Protein AF-A0A950Z7J1-F1 (afdb_monomer_lite)

Structure (mmCIF, N/CA/C/O backbone):
data_AF-A0A950Z7J1-F1
#
_entry.id   AF-A0A950Z7J1-F1
#
loop_
_atom_site.group_PDB
_atom_site.id
_atom_site.type_symbol
_atom_site.label_atom_id
_atom_site.label_alt_id
_atom_site.label_comp_id
_atom_site.label_asym_id
_atom_site.label_entity_id
_atom_site.label_seq_id
_atom_site.pdbx_PDB_ins_code
_atom_site.Cartn_x
_atom_site.Cartn_y
_atom_site.Cartn_z
_atom_site.occupancy
_atom_site.B_iso_or_equiv
_atom_site.auth_seq_id
_atom_site.auth_comp_id
_atom_site.auth_asym_id
_atom_site.auth_atom_id
_atom_site.pdbx_PDB_model_num
ATOM 1 N N . MET A 1 1 ? -0.185 -18.057 -25.595 1.00 77.06 1 MET A N 1
ATOM 2 C CA . MET A 1 1 ? 0.199 -16.692 -25.193 1.00 77.06 1 MET A CA 1
ATOM 3 C C . MET A 1 1 ? 1.684 -16.514 -25.446 1.00 77.06 1 MET A C 1
ATOM 5 O O . MET A 1 1 ? 2.468 -17.337 -24.974 1.00 77.06 1 MET A O 1
ATOM 9 N N . THR A 1 2 ? 2.063 -15.505 -26.221 1.00 92.81 2 THR A N 1
ATOM 10 C CA . THR A 1 2 ? 3.463 -15.176 -26.519 1.00 92.81 2 THR A CA 1
ATOM 11 C C . THR A 1 2 ? 4.165 -14.588 -25.282 1.00 92.81 2 THR A C 1
ATOM 13 O O . THR A 1 2 ? 3.505 -14.173 -24.320 1.00 92.81 2 THR A O 1
ATOM 16 N N . PRO A 1 3 ? 5.511 -14.555 -25.251 1.00 89.75 3 PRO A N 1
ATOM 17 C CA . PRO A 1 3 ? 6.250 -13.901 -24.171 1.00 89.75 3 PRO A CA 1
ATOM 18 C C . PRO A 1 3 ? 5.852 -12.437 -23.941 1.00 89.75 3 PRO A C 1
ATOM 20 O O . PRO A 1 3 ? 5.701 -12.028 -22.787 1.00 89.75 3 PRO A O 1
ATOM 23 N N . ASP A 1 4 ? 5.612 -11.686 -25.015 1.00 90.88 4 ASP A N 1
ATOM 24 C CA . ASP A 1 4 ? 5.259 -10.265 -24.954 1.00 90.88 4 ASP A CA 1
ATOM 25 C C . ASP A 1 4 ? 3.848 -10.040 -24.405 1.00 90.88 4 ASP A C 1
ATOM 27 O O . ASP A 1 4 ? 3.646 -9.181 -23.543 1.00 90.88 4 ASP A O 1
ATOM 31 N N . GLU A 1 5 ? 2.881 -10.865 -24.819 1.00 93.75 5 GLU A N 1
ATOM 32 C CA . GLU A 1 5 ? 1.511 -10.835 -24.290 1.00 93.75 5 GLU A CA 1
ATOM 33 C C . GLU A 1 5 ? 1.492 -11.095 -22.780 1.00 93.75 5 GLU A C 1
ATOM 35 O O . GLU A 1 5 ? 0.851 -10.364 -22.019 1.00 93.75 5 GLU A O 1
ATOM 40 N N . ARG A 1 6 ? 2.248 -12.101 -22.323 1.00 92.56 6 ARG A N 1
ATOM 41 C CA . ARG A 1 6 ? 2.356 -12.423 -20.895 1.00 92.56 6 ARG A CA 1
ATOM 42 C C . ARG A 1 6 ? 2.950 -11.253 -20.119 1.00 92.56 6 ARG A C 1
ATOM 44 O O . ARG A 1 6 ? 2.441 -10.881 -19.063 1.00 92.56 6 ARG A O 1
ATOM 51 N N . HIS A 1 7 ? 4.028 -10.670 -20.634 1.00 91.38 7 HIS A N 1
ATOM 52 C CA . HIS A 1 7 ? 4.691 -9.542 -19.999 1.00 91.38 7 HIS A CA 1
ATOM 53 C C . HIS A 1 7 ? 3.782 -8.309 -19.905 1.00 91.38 7 HIS A C 1
ATOM 55 O O . HIS A 1 7 ? 3.735 -7.653 -18.861 1.00 91.38 7 HIS A O 1
ATOM 61 N N . PHE A 1 8 ? 3.018 -8.022 -20.960 1.00 94.88 8 PHE A N 1
ATOM 62 C CA . PHE A 1 8 ? 2.024 -6.953 -20.973 1.00 94.88 8 PHE A CA 1
ATOM 63 C C . PHE A 1 8 ? 0.939 -7.165 -19.910 1.00 94.88 8 PHE A C 1
ATOM 65 O O . PHE A 1 8 ? 0.685 -6.262 -19.109 1.00 94.88 8 PHE A O 1
ATOM 72 N N . ILE A 1 9 ? 0.345 -8.361 -19.856 1.00 97.25 9 ILE A N 1
ATOM 73 C CA . ILE A 1 9 ? -0.738 -8.676 -18.915 1.00 97.25 9 ILE A CA 1
ATOM 74 C C . ILE A 1 9 ? -0.255 -8.596 -17.472 1.00 97.25 9 ILE A C 1
ATOM 76 O O . ILE A 1 9 ? -0.910 -7.957 -16.655 1.00 97.25 9 ILE A O 1
ATOM 80 N N . LEU A 1 10 ? 0.908 -9.172 -17.157 1.00 96.94 10 LEU A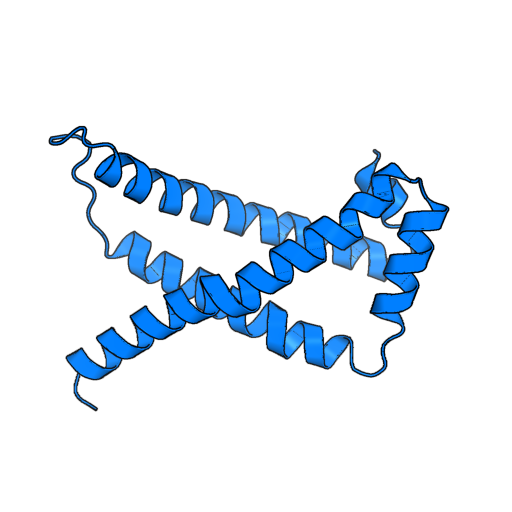 N 1
ATOM 81 C CA . LEU A 1 10 ? 1.453 -9.122 -15.800 1.00 96.94 10 LEU A CA 1
ATOM 82 C C . LEU A 1 10 ? 1.732 -7.679 -15.350 1.00 96.94 10 LEU A C 1
ATOM 84 O O . LEU A 1 10 ? 1.400 -7.302 -14.229 1.00 96.94 10 LEU A O 1
ATOM 88 N N . ARG A 1 11 ? 2.256 -6.817 -16.231 1.00 95.75 11 ARG A N 1
ATOM 89 C CA . ARG A 1 11 ? 2.430 -5.396 -15.886 1.00 95.75 11 ARG A CA 1
ATOM 90 C C . ARG A 1 11 ? 1.103 -4.687 -15.643 1.00 95.75 11 ARG A C 1
ATOM 92 O O . ARG A 1 11 ? 1.001 -3.898 -14.707 1.00 95.75 11 ARG A O 1
ATOM 99 N N . ARG A 1 12 ? 0.083 -4.975 -16.454 1.00 96.94 12 ARG A N 1
ATOM 100 C CA . ARG A 1 12 ? -1.254 -4.389 -16.284 1.00 96.94 12 ARG A CA 1
ATOM 101 C C . ARG A 1 12 ? -1.939 -4.871 -15.016 1.00 96.94 12 ARG A C 1
ATOM 103 O O . ARG A 1 12 ? -2.520 -4.047 -14.319 1.00 96.94 12 ARG A O 1
ATOM 110 N N . LEU A 1 13 ? -1.819 -6.154 -14.689 1.00 97.88 13 LEU A N 1
ATOM 111 C CA . LEU A 1 13 ? -2.313 -6.701 -13.432 1.00 97.88 13 LEU A CA 1
ATOM 112 C C . LEU A 1 13 ? -1.638 -6.022 -12.241 1.00 97.88 13 LEU A C 1
ATOM 114 O O . LEU A 1 13 ? -2.332 -5.664 -11.302 1.00 97.88 13 LEU A O 1
ATOM 118 N N . HIS A 1 14 ? -0.324 -5.778 -12.280 1.00 97.50 14 HIS A N 1
ATOM 119 C CA . HIS A 1 14 ? 0.370 -5.106 -11.176 1.00 97.50 14 HIS A CA 1
ATOM 120 C C . HIS A 1 14 ? -0.136 -3.677 -10.948 1.00 97.50 14 HIS A C 1
ATOM 122 O O . HIS A 1 14 ? -0.366 -3.270 -9.806 1.00 97.50 14 HIS A O 1
ATOM 128 N N . SER A 1 15 ? -0.351 -2.920 -12.028 1.00 96.88 15 SER A N 1
ATOM 129 C CA . SER A 1 15 ? -0.982 -1.600 -11.939 1.00 96.88 15 SER A CA 1
ATOM 130 C C . SER A 1 15 ? -2.423 -1.693 -11.436 1.00 96.88 15 SER A C 1
ATOM 132 O O . SER A 1 15 ? -2.820 -0.900 -10.586 1.00 96.88 15 SER A O 1
ATOM 134 N N . LEU A 1 16 ? -3.196 -2.666 -11.929 1.00 97.62 16 LEU A N 1
ATOM 135 C CA . LEU A 1 16 ? -4.587 -2.868 -11.533 1.00 97.62 16 LEU A CA 1
ATOM 136 C C . LEU A 1 16 ? -4.695 -3.191 -10.043 1.00 97.62 16 LEU A C 1
ATOM 138 O O . LEU A 1 16 ? -5.504 -2.565 -9.366 1.00 97.62 16 LEU A O 1
ATOM 142 N N . THR A 1 17 ? -3.870 -4.105 -9.521 1.00 97.88 17 THR A N 1
ATOM 143 C CA . THR A 1 17 ? -3.876 -4.448 -8.094 1.00 97.88 17 THR A CA 1
ATOM 144 C C . THR A 1 17 ? -3.407 -3.287 -7.219 1.00 97.88 17 THR A C 1
ATOM 146 O O . THR A 1 17 ? -3.944 -3.090 -6.135 1.00 97.88 17 THR A O 1
ATOM 149 N N . GLY A 1 18 ? -2.461 -2.475 -7.696 1.00 96.12 18 GLY A N 1
ATOM 150 C CA . GLY A 1 18 ? -2.019 -1.279 -6.977 1.00 96.12 18 GLY A CA 1
ATOM 151 C C . GLY A 1 18 ? -3.106 -0.209 -6.859 1.00 96.12 18 GLY A C 1
ATOM 152 O O . GLY A 1 18 ? -3.276 0.388 -5.801 1.00 96.12 18 GLY A O 1
ATOM 153 N N . ILE A 1 19 ? -3.862 0.026 -7.934 1.00 95.56 19 ILE A N 1
ATOM 154 C CA . ILE A 1 19 ? -4.864 1.099 -7.975 1.00 95.56 19 ILE A CA 1
ATOM 155 C C . ILE A 1 19 ? -6.189 0.655 -7.359 1.00 95.56 19 ILE A C 1
ATOM 157 O O . ILE A 1 19 ? -6.751 1.379 -6.544 1.00 95.56 19 ILE A O 1
ATOM 161 N N . VAL A 1 20 ? -6.706 -0.510 -7.758 1.00 95.94 20 VAL A N 1
ATOM 162 C CA . VAL A 1 20 ? -8.074 -0.911 -7.412 1.00 95.94 20 VAL A CA 1
ATOM 163 C C . VAL A 1 20 ? -8.122 -1.528 -6.011 1.00 95.94 20 VAL A C 1
ATOM 165 O O . VAL A 1 20 ? -8.555 -0.833 -5.101 1.00 95.94 20 VAL A O 1
ATOM 168 N N . PRO A 1 21 ? -7.665 -2.766 -5.756 1.00 95.31 21 PRO A N 1
ATOM 169 C CA . PRO A 1 21 ? -7.784 -3.352 -4.427 1.00 95.31 21 PRO A CA 1
ATOM 170 C C . PRO A 1 21 ? -6.914 -2.635 -3.388 1.00 95.31 21 PRO A C 1
ATOM 172 O O . PRO A 1 21 ? -7.436 -2.242 -2.350 1.00 95.31 21 PRO A O 1
ATOM 175 N N . VAL A 1 22 ? -5.625 -2.391 -3.664 1.00 96.12 22 VAL A N 1
ATOM 176 C CA . VAL A 1 22 ? -4.733 -1.745 -2.681 1.00 96.12 22 VAL A CA 1
ATOM 177 C C . VAL A 1 22 ? -5.129 -0.285 -2.442 1.00 96.12 22 VAL A C 1
ATOM 179 O O . VAL A 1 22 ? -5.197 0.144 -1.292 1.00 96.12 22 VAL A O 1
ATOM 182 N N . GLY A 1 23 ? -5.443 0.472 -3.498 1.00 95.44 23 GLY A N 1
ATOM 183 C CA . GLY A 1 23 ? -5.894 1.859 -3.367 1.00 95.44 23 GLY A CA 1
ATOM 184 C C . GLY A 1 23 ? -7.221 1.992 -2.614 1.00 95.44 23 GLY A C 1
ATOM 185 O O . GLY A 1 23 ? -7.323 2.817 -1.707 1.00 95.44 23 GLY A O 1
ATOM 186 N N . LEU A 1 24 ? -8.220 1.154 -2.923 1.00 94.94 24 LEU A N 1
ATOM 187 C CA . LEU A 1 24 ? -9.497 1.153 -2.196 1.00 94.94 24 LEU A CA 1
ATOM 188 C C . LEU A 1 24 ? -9.322 0.735 -0.735 1.00 94.94 24 LEU A C 1
ATOM 190 O O . LEU A 1 24 ? -9.899 1.373 0.148 1.00 94.94 24 LEU A O 1
ATOM 194 N N . PHE A 1 25 ? -8.502 -0.287 -0.471 1.00 95.00 25 PHE A N 1
ATOM 195 C CA . PHE A 1 25 ? -8.157 -0.679 0.891 1.00 95.00 25 PHE A CA 1
ATOM 196 C C . PHE A 1 25 ? -7.513 0.483 1.646 1.00 95.00 25 PHE A C 1
ATOM 198 O O . PHE A 1 25 ? -7.947 0.785 2.747 1.00 95.00 25 PHE A O 1
ATOM 205 N N . LEU A 1 26 ? -6.548 1.193 1.054 1.00 95.62 26 LEU A N 1
ATOM 206 C CA . LEU A 1 26 ? -5.892 2.327 1.710 1.00 95.62 26 LEU A CA 1
ATOM 207 C C . LEU A 1 26 ? -6.887 3.434 2.098 1.00 95.62 26 LEU A C 1
ATOM 209 O O . LEU A 1 26 ? -6.804 3.967 3.204 1.00 95.62 26 LEU A O 1
ATOM 213 N N . LEU A 1 27 ? -7.848 3.758 1.227 1.00 96.44 27 LEU A N 1
ATOM 214 C CA . LEU A 1 27 ? -8.894 4.740 1.536 1.00 96.44 27 LEU A CA 1
ATOM 215 C C . LEU A 1 27 ? -9.772 4.283 2.707 1.00 96.44 27 LEU A C 1
ATOM 217 O O . LEU A 1 27 ? -9.990 5.045 3.651 1.00 96.44 27 LEU A O 1
ATOM 221 N N . GLN A 1 28 ? -10.240 3.032 2.672 1.00 94.38 28 GLN A N 1
ATOM 222 C CA . GLN A 1 28 ? -11.016 2.443 3.766 1.00 94.38 28 GLN A CA 1
ATOM 223 C C . GLN A 1 28 ? -10.205 2.408 5.067 1.00 94.38 28 GLN A C 1
ATOM 225 O O . GLN A 1 28 ? -10.739 2.726 6.132 1.00 94.38 28 GLN A O 1
ATOM 230 N N . HIS A 1 29 ? -8.920 2.081 4.974 1.00 94.00 29 HIS A N 1
ATOM 231 C CA . HIS A 1 29 ? -8.015 1.946 6.100 1.00 94.00 29 HIS A CA 1
ATOM 232 C C . HIS A 1 29 ? -7.776 3.295 6.782 1.00 94.00 29 HIS A C 1
ATOM 234 O O . HIS A 1 29 ? -7.877 3.383 8.005 1.00 94.00 29 HIS A O 1
ATOM 240 N N . ILE A 1 30 ? -7.533 4.363 6.014 1.00 95.62 30 ILE A N 1
ATOM 241 C CA . ILE A 1 30 ? -7.416 5.728 6.547 1.00 95.62 30 ILE A CA 1
ATOM 242 C C . ILE A 1 30 ? -8.738 6.170 7.184 1.00 95.62 30 ILE A C 1
ATOM 244 O O . ILE A 1 30 ? -8.726 6.702 8.292 1.00 95.62 30 ILE A O 1
ATOM 248 N N . TYR A 1 31 ? -9.875 5.908 6.529 1.00 95.25 31 TYR A N 1
ATOM 249 C CA . TYR A 1 31 ? -11.196 6.254 7.062 1.00 95.25 31 TYR A CA 1
ATOM 250 C C . TYR A 1 31 ? -11.469 5.596 8.425 1.00 95.25 31 TYR A C 1
ATOM 252 O O . TYR A 1 31 ? -11.877 6.281 9.359 1.00 95.25 31 TYR A O 1
ATOM 260 N N . HIS A 1 32 ? -11.185 4.298 8.577 1.00 92.81 32 HIS A N 1
ATOM 261 C CA . HIS A 1 32 ? -11.381 3.599 9.854 1.00 92.81 32 HIS A CA 1
ATOM 262 C C . HIS A 1 32 ? -10.379 4.070 10.918 1.00 92.81 32 HIS A C 1
ATOM 264 O O . HIS A 1 32 ? -10.765 4.296 12.062 1.00 92.81 32 HIS A O 1
ATOM 270 N N . ASN A 1 33 ? -9.110 4.290 10.551 1.00 92.25 33 ASN A N 1
ATOM 271 C CA . ASN A 1 33 ? -8.103 4.802 11.488 1.00 92.25 33 ASN A CA 1
ATOM 272 C C . ASN A 1 33 ? -8.386 6.223 11.969 1.00 92.25 33 ASN A C 1
ATOM 274 O O . ASN A 1 33 ? -8.020 6.561 13.091 1.00 92.25 33 ASN A O 1
ATOM 278 N N . ALA A 1 34 ? -9.063 7.054 11.175 1.00 94.69 34 ALA A N 1
ATOM 279 C CA . ALA A 1 34 ? -9.422 8.404 11.596 1.00 94.69 34 ALA A CA 1
ATOM 280 C C . ALA A 1 34 ? -10.303 8.416 12.863 1.00 94.69 34 ALA A C 1
ATOM 282 O O . ALA A 1 34 ? -10.265 9.385 13.620 1.00 94.69 34 ALA A O 1
ATOM 283 N N . TYR A 1 35 ? -11.034 7.331 13.158 1.00 94.31 35 TYR A N 1
ATOM 284 C CA . TYR A 1 35 ? -11.785 7.196 14.410 1.00 94.31 35 TYR A CA 1
ATOM 285 C C . TYR A 1 35 ? -10.893 7.104 15.653 1.00 94.31 35 TYR A C 1
ATOM 287 O O . TYR A 1 35 ? -11.372 7.407 16.742 1.00 94.31 35 TYR A O 1
ATOM 295 N N . ALA A 1 36 ? -9.600 6.786 15.522 1.00 91.75 36 ALA A N 1
ATOM 296 C CA . ALA A 1 36 ? -8.657 6.857 16.640 1.00 91.75 36 ALA A CA 1
ATOM 297 C C . ALA A 1 36 ? -8.537 8.286 17.202 1.00 91.75 36 ALA A C 1
ATOM 299 O O . ALA A 1 36 ? -8.365 8.463 18.404 1.00 91.75 36 ALA A O 1
ATOM 300 N N . ILE A 1 37 ? -8.726 9.312 16.361 1.00 93.19 37 ILE A N 1
ATOM 301 C CA . ILE A 1 37 ? -8.753 10.725 16.783 1.00 93.19 37 ILE A CA 1
ATOM 302 C C . ILE A 1 37 ? -9.965 11.010 17.688 1.00 93.19 37 ILE A C 1
ATOM 304 O O . ILE A 1 37 ? -9.917 11.900 18.531 1.00 93.19 37 ILE A O 1
ATOM 308 N N . GLN A 1 38 ? -11.046 10.238 17.544 1.00 93.62 38 GLN A N 1
ATOM 309 C CA . GLN A 1 38 ? -12.254 10.344 18.370 1.00 93.62 38 GLN A CA 1
ATOM 310 C C . GLN A 1 38 ? -12.157 9.529 19.672 1.00 93.62 38 GLN A C 1
ATOM 312 O O . GLN A 1 38 ? -13.118 9.470 20.436 1.00 93.62 38 GLN A O 1
ATOM 317 N N . GLY A 1 39 ? -11.002 8.919 19.944 1.00 90.75 39 GLY A N 1
ATOM 318 C CA . GLY A 1 39 ? -10.729 8.179 21.167 1.00 90.75 39 GLY A CA 1
ATOM 319 C C . GLY A 1 39 ? -11.055 6.687 21.092 1.00 90.75 39 GLY A C 1
ATOM 320 O O . GLY A 1 39 ? -11.557 6.156 20.098 1.00 90.75 39 GLY A O 1
ATOM 321 N N . ARG A 1 40 ? -10.738 6.006 22.197 1.00 90.75 40 ARG A N 1
ATOM 322 C CA . ARG A 1 40 ? -10.738 4.543 22.322 1.00 90.75 40 ARG A CA 1
ATOM 323 C C . ARG A 1 40 ? -12.065 3.892 21.959 1.00 90.75 40 ARG A C 1
ATOM 325 O O . ARG A 1 40 ? -12.087 2.955 21.171 1.00 90.75 40 ARG A O 1
ATOM 332 N N . GLU A 1 41 ? -13.168 4.406 22.494 1.00 92.06 41 GLU A N 1
ATOM 333 C CA . GLU A 1 41 ? -14.498 3.824 22.288 1.00 92.06 41 GLU A CA 1
ATOM 334 C C . GLU A 1 41 ? -14.934 3.892 20.816 1.00 92.06 41 GLU A C 1
ATOM 336 O O . GLU A 1 41 ? -15.417 2.908 20.255 1.00 92.06 41 GLU A O 1
ATOM 341 N N . ALA A 1 42 ? -14.717 5.039 20.165 1.00 92.81 42 ALA A N 1
ATOM 342 C CA . ALA A 1 42 ? -15.081 5.244 18.768 1.00 92.81 42 ALA A CA 1
ATOM 343 C C . ALA A 1 42 ? -14.298 4.304 17.836 1.00 92.81 42 ALA A C 1
ATOM 345 O O . ALA A 1 42 ? -14.882 3.688 16.941 1.00 92.81 42 ALA A O 1
ATOM 346 N N . PHE A 1 43 ? -12.995 4.149 18.086 1.00 91.19 43 PHE A N 1
ATOM 347 C CA . PHE A 1 43 ? -12.142 3.226 17.343 1.00 91.19 43 PHE A CA 1
ATOM 348 C C . PHE A 1 43 ? -12.470 1.748 17.630 1.00 91.19 43 PHE A C 1
ATOM 350 O O . PHE A 1 43 ? -12.531 0.927 16.711 1.00 91.19 43 PHE A O 1
ATOM 357 N N . GLY A 1 44 ? -12.743 1.397 18.889 1.00 90.12 44 GLY A N 1
ATOM 358 C CA . GLY A 1 44 ? -13.155 0.048 19.287 1.00 90.12 44 GLY A CA 1
ATOM 359 C C . GLY A 1 44 ? -14.465 -0.387 18.626 1.00 90.12 44 GLY A C 1
ATOM 360 O O . GLY A 1 44 ? -14.557 -1.493 18.098 1.00 90.12 44 GLY A O 1
ATOM 361 N N . ARG A 1 45 ? -15.463 0.504 18.562 1.00 92.69 45 ARG A N 1
ATOM 362 C CA . ARG A 1 45 ? -16.748 0.214 17.909 1.00 92.69 45 ARG A CA 1
ATOM 363 C C . ARG A 1 45 ? -16.587 -0.085 16.417 1.00 92.69 45 ARG A C 1
ATOM 365 O O . ARG A 1 45 ? -17.034 -1.134 15.963 1.00 92.69 45 ARG A O 1
ATOM 372 N N . ILE A 1 46 ? -15.910 0.788 15.666 1.00 92.06 46 ILE A N 1
ATOM 373 C CA . ILE A 1 46 ? -15.765 0.605 14.211 1.00 92.06 46 ILE A CA 1
ATOM 374 C C . ILE A 1 46 ? -14.909 -0.625 13.863 1.00 92.06 46 ILE A C 1
ATOM 376 O O . ILE A 1 46 ? -15.165 -1.318 12.878 1.00 92.06 46 ILE A O 1
ATOM 380 N N . THR A 1 47 ? -13.906 -0.944 14.688 1.00 88.75 47 THR A N 1
ATOM 381 C CA . THR A 1 47 ? -13.095 -2.155 14.499 1.00 88.75 47 THR A CA 1
ATOM 382 C C . THR A 1 47 ? -13.878 -3.424 14.819 1.00 88.75 47 THR A C 1
ATOM 384 O O . THR A 1 47 ? -13.787 -4.386 14.054 1.00 88.75 47 THR A O 1
ATOM 387 N N . ALA A 1 48 ? -14.692 -3.425 15.878 1.00 88.62 48 ALA A N 1
ATOM 388 C CA . ALA A 1 48 ? -15.567 -4.546 16.212 1.00 88.62 48 ALA A CA 1
ATOM 389 C C . ALA A 1 48 ? -16.616 -4.807 15.118 1.00 88.62 48 ALA A C 1
ATOM 391 O O . ALA A 1 48 ? -16.859 -5.962 14.774 1.00 88.62 48 ALA A O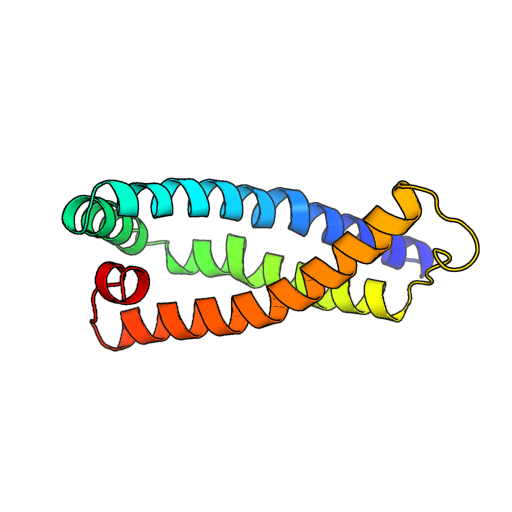 1
ATOM 392 N N . GLU A 1 49 ? -17.187 -3.757 14.521 1.00 90.44 49 GLU A N 1
ATOM 393 C CA . GLU A 1 49 ? -18.125 -3.881 13.396 1.00 90.44 49 GLU A CA 1
ATOM 394 C C . GLU A 1 49 ? -17.481 -4.581 12.190 1.00 90.44 49 GLU A C 1
ATOM 396 O O . GLU A 1 49 ? -18.057 -5.517 11.634 1.00 90.44 49 GLU A O 1
ATOM 401 N N . LEU A 1 50 ? -16.259 -4.183 11.818 1.00 87.00 50 LEU A N 1
ATOM 402 C CA . LEU A 1 50 ? -15.545 -4.779 10.688 1.00 87.00 50 LEU A CA 1
ATOM 403 C C . LEU A 1 50 ? -15.140 -6.237 10.965 1.00 87.00 50 LEU A C 1
ATOM 405 O O . LEU A 1 50 ? -15.267 -7.099 10.094 1.00 87.00 50 LEU A O 1
ATOM 409 N N . GLN A 1 51 ? -14.666 -6.522 12.181 1.00 84.94 51 GLN A N 1
ATOM 410 C CA . GLN A 1 51 ? -14.251 -7.867 12.595 1.00 84.94 51 GLN A CA 1
ATOM 411 C C . GLN A 1 51 ? -15.436 -8.815 12.817 1.00 84.94 51 GLN A C 1
ATOM 413 O O . GLN A 1 51 ? -15.273 -10.027 12.688 1.00 84.94 51 GLN A O 1
ATOM 418 N N . GLY A 1 52 ? -16.618 -8.277 13.118 1.00 87.94 52 GLY A N 1
ATOM 419 C CA . GLY A 1 52 ? -17.852 -9.038 13.294 1.00 87.94 52 GLY A CA 1
ATOM 420 C C . GLY A 1 52 ? -18.494 -9.512 11.988 1.00 87.94 52 GLY A C 1
ATOM 421 O O . GLY A 1 52 ? -19.454 -10.282 12.031 1.00 87.94 52 GLY A O 1
ATOM 422 N N . LEU A 1 53 ? -17.992 -9.085 10.821 1.00 90.62 53 LEU A N 1
ATOM 423 C CA . LEU A 1 53 ? -18.528 -9.521 9.533 1.00 90.62 53 LEU A CA 1
ATOM 424 C C . LEU A 1 53 ? -18.292 -11.032 9.332 1.00 90.62 53 LEU A C 1
ATOM 426 O O . LEU A 1 53 ? -17.140 -11.472 9.338 1.00 90.62 53 LEU A O 1
ATOM 430 N N . PRO A 1 54 ? -19.331 -11.833 9.021 1.00 92.75 54 PRO A N 1
ATOM 431 C CA . PRO A 1 54 ? -19.177 -13.277 8.799 1.00 92.75 54 PRO A CA 1
ATOM 432 C C . PRO A 1 54 ? -18.198 -13.636 7.672 1.00 92.75 54 PRO A C 1
ATOM 434 O O . PRO A 1 54 ? -17.615 -14.715 7.658 1.00 92.75 54 PRO A O 1
ATOM 437 N N . VAL A 1 55 ? -18.016 -12.719 6.717 1.00 92.25 55 VAL A N 1
ATOM 438 C CA . VAL A 1 55 ? -17.132 -12.868 5.553 1.00 92.25 55 VAL A CA 1
ATOM 439 C C . VAL A 1 55 ? -15.816 -12.096 5.694 1.00 92.25 55 VAL A C 1
ATOM 441 O O . VAL A 1 55 ? -15.073 -12.010 4.716 1.00 92.25 55 VAL A O 1
ATOM 444 N N . ALA A 1 56 ? -15.502 -11.546 6.876 1.00 89.12 56 ALA A N 1
ATOM 445 C CA . ALA A 1 56 ? -14.312 -10.717 7.100 1.00 89.12 56 ALA A CA 1
ATOM 446 C C . ALA A 1 56 ? -13.035 -11.392 6.582 1.00 89.12 56 ALA A C 1
ATOM 448 O O . ALA A 1 56 ? -12.313 -10.808 5.783 1.00 89.12 56 ALA A O 1
ATOM 449 N N . MET A 1 57 ? -12.806 -12.658 6.945 1.00 89.25 57 MET A N 1
ATOM 450 C CA . MET A 1 57 ? -11.618 -13.403 6.514 1.00 89.25 57 MET A CA 1
ATOM 451 C C . MET A 1 57 ? -11.552 -13.586 4.989 1.00 89.25 57 MET A C 1
ATOM 453 O O . MET A 1 57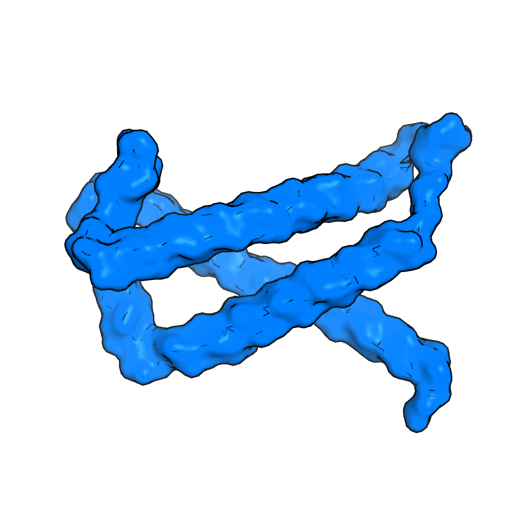 ? -10.483 -13.458 4.397 1.00 89.25 57 MET A O 1
ATOM 457 N N . ALA A 1 58 ? -12.683 -13.852 4.331 1.00 92.44 58 ALA A N 1
ATOM 458 C CA . ALA A 1 58 ? -12.721 -13.997 2.876 1.00 92.44 58 ALA A CA 1
ATOM 459 C C . ALA A 1 58 ? -12.424 -12.665 2.168 1.00 92.44 58 ALA A C 1
ATOM 461 O O . ALA A 1 58 ? -11.686 -12.644 1.181 1.00 92.44 58 ALA A O 1
ATOM 462 N N . LEU A 1 59 ? -12.954 -11.555 2.695 1.00 91.44 59 LEU A N 1
ATOM 463 C CA . LEU A 1 59 ? -12.666 -10.209 2.199 1.00 91.44 59 LEU A CA 1
ATOM 464 C C . LEU A 1 59 ? -11.198 -9.830 2.431 1.00 91.44 59 LEU A C 1
ATOM 466 O O . LEU A 1 59 ? -10.547 -9.358 1.502 1.00 91.44 59 LEU A O 1
ATOM 470 N N . GLU A 1 60 ? -10.654 -10.094 3.623 1.00 91.44 60 GLU A N 1
ATOM 471 C CA . GLU A 1 60 ? -9.240 -9.860 3.936 1.00 91.44 60 GLU A CA 1
ATOM 472 C C . GLU A 1 60 ? -8.331 -10.641 2.971 1.00 91.44 60 GLU A C 1
ATOM 474 O O . GLU A 1 60 ? -7.401 -10.077 2.394 1.00 91.44 60 GLU A O 1
ATOM 479 N N . ILE A 1 61 ? -8.607 -11.923 2.723 1.00 93.56 61 ILE A N 1
ATOM 480 C CA . ILE A 1 61 ? -7.786 -12.736 1.815 1.00 93.56 61 ILE A CA 1
ATOM 481 C C . ILE A 1 61 ? -7.919 -12.259 0.360 1.00 93.56 61 ILE A C 1
ATOM 483 O O . ILE A 1 61 ? -6.912 -12.026 -0.314 1.00 93.56 61 ILE A O 1
ATOM 487 N N . GLY A 1 62 ? -9.153 -12.119 -0.129 1.00 94.00 62 GLY A N 1
ATOM 488 C CA . GLY A 1 62 ? -9.437 -11.859 -1.541 1.00 94.00 62 GLY A CA 1
ATOM 489 C C . GLY A 1 62 ? -9.149 -10.427 -1.990 1.00 94.00 62 GLY A C 1
ATOM 490 O O . GLY A 1 62 ? -8.692 -10.225 -3.115 1.00 94.00 62 GLY A O 1
ATOM 491 N N . LEU A 1 63 ? -9.397 -9.438 -1.128 1.00 92.00 63 LEU A N 1
ATOM 492 C CA . LEU A 1 63 ? -9.271 -8.018 -1.474 1.00 92.00 63 LEU A CA 1
ATOM 493 C C . LEU A 1 63 ? -7.990 -7.375 -0.940 1.00 92.00 63 LEU A C 1
ATOM 495 O O . LEU A 1 63 ? -7.565 -6.366 -1.499 1.00 92.00 63 LEU A O 1
ATOM 499 N N . ILE A 1 64 ? -7.360 -7.948 0.091 1.00 94.06 64 ILE A N 1
ATOM 500 C CA . ILE A 1 64 ? -6.156 -7.373 0.707 1.00 94.06 64 ILE A CA 1
ATOM 501 C C . ILE A 1 64 ? -4.946 -8.269 0.446 1.00 94.06 64 ILE A C 1
ATOM 503 O O . ILE A 1 64 ? -4.065 -7.879 -0.320 1.00 94.06 64 ILE A O 1
ATOM 507 N N . TRP A 1 65 ? -4.902 -9.477 1.018 1.00 95.00 65 TRP A N 1
ATOM 508 C CA . TRP A 1 65 ? -3.699 -10.319 1.003 1.00 95.00 65 TRP A CA 1
ATOM 509 C C . TRP A 1 65 ? -3.260 -10.746 -0.395 1.00 95.00 65 TRP A C 1
ATOM 511 O O . TRP A 1 65 ? -2.098 -10.550 -0.756 1.00 95.00 65 TRP A O 1
ATOM 521 N N . ILE A 1 66 ? -4.162 -11.318 -1.197 1.00 97.06 66 ILE A N 1
ATOM 522 C CA . ILE A 1 66 ? -3.811 -11.788 -2.543 1.00 97.06 66 ILE A CA 1
ATOM 523 C C . ILE A 1 66 ? -3.351 -10.613 -3.427 1.00 97.06 66 ILE A C 1
ATOM 525 O O . ILE A 1 66 ? -2.259 -10.699 -4.005 1.00 97.06 66 ILE A O 1
ATOM 529 N N . PRO A 1 67 ? -4.101 -9.494 -3.527 1.00 97.38 67 PRO A N 1
ATOM 530 C CA . PRO A 1 67 ? -3.690 -8.389 -4.381 1.00 97.38 67 PRO A CA 1
ATOM 531 C C . PRO A 1 67 ? -2.418 -7.680 -3.914 1.00 97.38 67 PRO A C 1
ATOM 533 O O . PRO A 1 67 ? -1.583 -7.353 -4.762 1.00 97.38 67 PRO A O 1
ATOM 536 N N . ILE A 1 68 ? -2.241 -7.457 -2.603 1.00 96.94 68 ILE A N 1
ATOM 537 C CA . ILE A 1 68 ? -1.058 -6.760 -2.080 1.00 96.94 68 ILE A CA 1
ATOM 538 C C . ILE A 1 68 ? 0.203 -7.612 -2.216 1.00 96.94 68 ILE A C 1
ATOM 540 O O . ILE A 1 68 ? 1.252 -7.083 -2.581 1.00 96.94 68 ILE A O 1
ATOM 544 N N . LEU A 1 69 ? 0.101 -8.932 -2.015 1.00 97.00 69 LEU A N 1
ATOM 545 C CA . LEU A 1 69 ? 1.227 -9.847 -2.185 1.00 97.00 69 LEU A CA 1
ATOM 546 C C . LEU A 1 69 ? 1.688 -9.865 -3.643 1.00 97.00 69 LEU A C 1
ATOM 548 O O . LEU A 1 69 ? 2.876 -9.705 -3.923 1.00 97.00 69 LEU A O 1
ATOM 552 N N . TYR A 1 70 ? 0.746 -9.988 -4.582 1.00 98.25 70 TYR A N 1
ATOM 553 C CA . TYR A 1 70 ? 1.066 -9.905 -6.002 1.00 98.25 70 TYR A CA 1
ATOM 554 C C . TYR A 1 70 ? 1.659 -8.537 -6.374 1.00 98.25 70 TYR A C 1
ATOM 556 O O . TYR A 1 70 ? 2.679 -8.472 -7.067 1.00 98.25 70 TYR A O 1
ATOM 564 N N . HIS A 1 71 ? 1.058 -7.446 -5.887 1.00 98.25 71 HIS A N 1
ATOM 565 C CA . HIS A 1 71 ? 1.544 -6.094 -6.139 1.00 98.25 71 HIS A CA 1
ATOM 566 C C . HIS A 1 71 ? 2.990 -5.918 -5.654 1.00 98.25 71 HIS A C 1
ATOM 568 O O . HIS A 1 71 ? 3.838 -5.485 -6.432 1.00 98.25 71 HIS A O 1
ATOM 574 N N . ALA A 1 72 ? 3.294 -6.317 -4.418 1.00 97.38 72 ALA A N 1
ATOM 575 C CA . ALA A 1 72 ? 4.621 -6.183 -3.829 1.00 97.38 72 ALA A CA 1
ATOM 576 C C . ALA A 1 72 ? 5.670 -7.046 -4.547 1.00 97.38 72 ALA A C 1
ATOM 578 O O . ALA A 1 72 ? 6.692 -6.524 -4.995 1.00 97.38 72 ALA A O 1
ATOM 579 N N . LEU A 1 73 ? 5.412 -8.348 -4.718 1.00 97.31 73 LEU A N 1
ATOM 580 C CA . LEU A 1 73 ? 6.375 -9.271 -5.330 1.00 97.31 73 LEU A CA 1
ATOM 581 C C . LEU A 1 73 ? 6.674 -8.899 -6.786 1.00 97.31 73 LEU A C 1
ATOM 583 O O . LEU A 1 73 ? 7.837 -8.829 -7.192 1.00 97.31 73 LEU A O 1
ATOM 587 N N . TYR A 1 74 ? 5.636 -8.602 -7.574 1.00 97.62 74 TYR A N 1
ATOM 588 C CA . TYR A 1 74 ? 5.837 -8.167 -8.953 1.00 97.62 74 TYR A CA 1
ATOM 589 C C . TYR A 1 74 ? 6.463 -6.765 -9.024 1.00 97.62 74 TYR A C 1
ATOM 591 O O . TYR A 1 74 ? 7.288 -6.497 -9.897 1.00 97.62 74 TYR A O 1
ATOM 599 N N . GLY A 1 75 ? 6.140 -5.882 -8.074 1.00 97.19 75 GLY A N 1
ATOM 600 C CA . GLY A 1 75 ? 6.771 -4.571 -7.929 1.00 97.19 75 GLY A CA 1
ATOM 601 C C . GLY A 1 75 ? 8.283 -4.675 -7.726 1.00 97.19 75 GLY A C 1
ATOM 602 O O . GLY A 1 75 ? 9.035 -3.974 -8.407 1.00 97.19 75 GLY A O 1
ATOM 603 N N . PHE A 1 76 ? 8.740 -5.604 -6.880 1.00 97.06 76 PHE A N 1
ATOM 604 C CA . PHE A 1 76 ? 10.166 -5.905 -6.716 1.00 97.06 76 PHE A CA 1
ATOM 605 C C . PHE A 1 76 ? 10.791 -6.463 -7.991 1.00 97.06 76 PHE A C 1
ATOM 607 O O . PHE A 1 76 ? 11.861 -6.002 -8.388 1.00 97.06 76 PHE A O 1
ATOM 614 N N . TYR A 1 77 ? 10.117 -7.375 -8.696 1.00 96.25 77 TYR A N 1
ATOM 615 C CA . TYR A 1 77 ? 10.598 -7.837 -10.002 1.00 96.25 77 TYR A CA 1
ATOM 616 C C . TYR A 1 77 ? 10.814 -6.663 -10.978 1.00 96.25 77 TYR A C 1
ATOM 618 O O . TYR A 1 77 ? 11.870 -6.554 -11.605 1.00 96.25 77 TYR A O 1
ATOM 626 N N . VAL A 1 78 ? 9.861 -5.727 -11.062 1.00 94.62 78 VAL A N 1
ATOM 627 C CA . VAL A 1 78 ? 9.963 -4.523 -11.911 1.00 94.62 78 VAL A CA 1
ATOM 628 C C . VAL A 1 78 ? 11.019 -3.538 -11.391 1.00 94.62 78 VAL A C 1
ATOM 630 O O . VAL A 1 78 ? 11.551 -2.741 -12.165 1.00 94.62 78 VAL A O 1
ATOM 633 N N . MET A 1 79 ? 11.312 -3.544 -10.089 1.00 94.81 79 MET A N 1
ATOM 634 C CA . MET A 1 79 ? 12.351 -2.726 -9.452 1.00 94.81 79 MET A CA 1
ATOM 635 C C . MET A 1 79 ? 13.748 -3.211 -9.807 1.00 94.81 79 MET A C 1
ATOM 637 O O . MET A 1 79 ? 14.546 -2.411 -10.287 1.00 94.81 79 MET A O 1
ATOM 641 N N . PHE A 1 80 ? 14.012 -4.509 -9.662 1.00 95.12 80 PHE A N 1
ATOM 642 C CA . PHE A 1 80 ? 15.317 -5.101 -9.964 1.00 95.12 80 PHE A CA 1
ATOM 643 C C . PHE A 1 80 ? 15.618 -5.184 -11.463 1.00 95.12 80 PHE A C 1
ATOM 645 O O . PHE A 1 80 ? 16.780 -5.185 -11.855 1.00 95.12 80 PHE A O 1
ATOM 652 N N . THR A 1 81 ? 14.589 -5.228 -12.313 1.00 93.62 81 THR A N 1
ATOM 653 C CA . THR A 1 81 ? 14.764 -5.225 -13.778 1.00 93.62 81 THR A CA 1
ATOM 654 C C . THR A 1 81 ? 14.786 -3.817 -14.387 1.00 93.62 81 THR A C 1
ATOM 656 O O . THR A 1 81 ? 15.112 -3.655 -15.564 1.00 93.62 81 THR A O 1
ATOM 659 N N . GLY A 1 82 ? 14.442 -2.788 -13.608 1.00 88.81 82 GLY A N 1
ATOM 660 C CA . GLY A 1 82 ? 14.387 -1.399 -14.056 1.00 88.81 82 GLY A CA 1
ATOM 661 C C . GLY A 1 82 ? 15.751 -0.702 -14.060 1.00 88.81 82 GLY A C 1
ATOM 662 O O . GLY A 1 82 ? 16.642 -1.037 -13.288 1.00 88.81 82 GLY A O 1
ATOM 663 N N . LYS A 1 83 ? 15.903 0.333 -14.895 1.00 89.56 83 LYS A N 1
ATOM 664 C CA . LYS A 1 83 ? 17.075 1.230 -14.894 1.00 89.56 83 LYS A CA 1
ATOM 665 C C . LYS A 1 83 ? 16.668 2.628 -14.432 1.00 89.56 83 LYS A C 1
ATOM 667 O O . LYS A 1 83 ? 15.566 3.068 -14.750 1.00 89.56 83 LYS A O 1
ATOM 672 N N . SER A 1 84 ? 17.541 3.308 -13.690 1.00 88.25 84 SER A N 1
ATOM 673 C CA . SER A 1 84 ? 17.410 4.735 -13.365 1.00 88.25 84 SER A CA 1
ATOM 674 C C . SER A 1 84 ? 18.464 5.534 -14.128 1.00 88.25 84 SER A C 1
ATOM 676 O O . SER A 1 84 ? 19.584 5.064 -14.321 1.00 88.25 84 SER A O 1
ATOM 678 N N . ASN A 1 85 ? 18.110 6.741 -14.551 1.00 91.31 85 ASN A N 1
ATOM 679 C CA . ASN A 1 85 ? 18.986 7.677 -15.251 1.00 91.31 85 ASN A CA 1
ATOM 680 C C . ASN A 1 85 ? 19.049 9.051 -14.556 1.00 91.31 85 ASN A C 1
ATOM 682 O O . ASN A 1 85 ? 19.516 10.015 -15.163 1.00 91.31 85 ASN A O 1
ATOM 686 N N . THR A 1 86 ? 18.627 9.146 -13.287 1.00 91.31 86 THR A N 1
ATOM 687 C CA . THR A 1 86 ? 18.638 10.397 -12.500 1.00 91.31 86 THR A CA 1
ATOM 688 C C . THR A 1 86 ? 20.024 11.033 -12.382 1.00 91.31 86 THR A C 1
ATOM 690 O O . THR A 1 86 ? 20.120 12.249 -12.278 1.00 91.31 86 THR A O 1
ATOM 693 N N . ALA A 1 87 ? 21.098 10.238 -12.470 1.00 88.62 87 ALA A N 1
ATOM 694 C CA . ALA A 1 87 ? 22.480 10.727 -12.467 1.00 88.62 87 ALA A CA 1
ATOM 695 C C . ALA A 1 87 ? 22.858 11.550 -13.715 1.00 88.62 87 ALA A C 1
ATOM 697 O O . ALA A 1 87 ? 23.788 12.344 -13.657 1.00 88.62 87 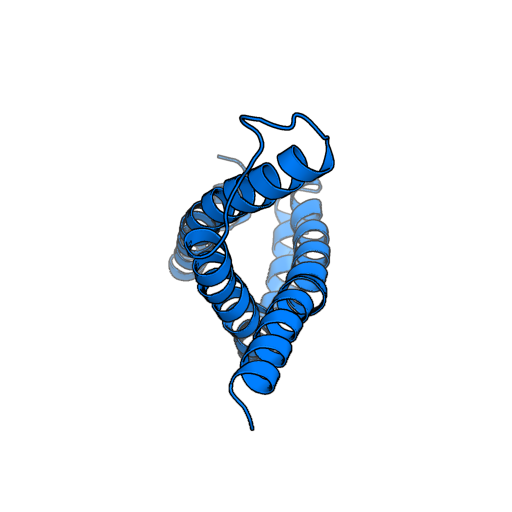ALA A O 1
ATOM 698 N N . HIS A 1 88 ? 22.156 11.356 -14.836 1.00 91.06 88 HIS A N 1
ATOM 699 C CA . HIS A 1 88 ? 22.429 12.048 -16.103 1.00 91.06 88 HIS A CA 1
ATOM 700 C C . HIS A 1 88 ? 21.313 13.032 -16.477 1.00 91.06 88 HIS A C 1
ATOM 702 O O . HIS A 1 88 ? 21.566 14.040 -17.128 1.00 91.06 88 HIS A O 1
ATOM 708 N N . TYR A 1 89 ? 20.076 12.749 -16.057 1.00 91.69 89 TYR A N 1
ATOM 709 C CA . TYR A 1 89 ? 18.897 13.538 -16.394 1.00 91.69 89 TYR A CA 1
ATOM 710 C C . TYR A 1 89 ? 18.074 13.828 -15.136 1.00 91.69 89 TYR A C 1
ATOM 712 O O . TYR A 1 89 ? 17.402 12.943 -14.601 1.00 91.69 89 TYR A O 1
ATOM 720 N N . GLY A 1 90 ? 18.090 15.085 -14.692 1.00 91.00 90 GLY A N 1
ATOM 721 C CA . GLY A 1 90 ? 17.434 15.550 -13.464 1.00 91.00 90 GLY A CA 1
ATOM 722 C C . GLY A 1 90 ? 15.937 15.864 -13.586 1.00 91.00 90 GLY A C 1
ATOM 723 O O . GLY A 1 90 ? 15.423 16.649 -12.796 1.00 91.00 90 GLY A O 1
ATOM 724 N N . PHE A 1 91 ? 15.226 15.310 -14.571 1.00 95.56 91 PHE A N 1
ATOM 725 C CA . PHE A 1 91 ? 13.800 15.597 -14.755 1.00 95.56 91 PHE A CA 1
ATOM 726 C C . PHE A 1 91 ? 12.954 15.066 -13.593 1.00 95.56 91 PHE A C 1
ATOM 728 O O . PHE A 1 91 ? 13.215 13.983 -13.066 1.00 95.56 91 PHE A O 1
ATOM 735 N N . MET A 1 92 ? 11.883 15.791 -13.250 1.00 95.38 92 MET A N 1
ATOM 736 C CA . MET A 1 92 ? 10.966 15.409 -12.168 1.00 95.38 92 MET A CA 1
ATOM 737 C C . MET A 1 92 ? 10.424 13.983 -12.343 1.00 95.38 92 MET A C 1
ATOM 739 O O . MET A 1 92 ? 10.381 13.223 -11.385 1.00 95.38 92 MET A O 1
ATOM 743 N N . ALA A 1 93 ? 10.089 13.574 -13.571 1.00 93.94 93 ALA A N 1
ATOM 744 C CA . ALA A 1 93 ? 9.604 12.222 -13.853 1.00 93.94 93 ALA A CA 1
ATOM 745 C C . ALA A 1 93 ? 10.618 11.125 -13.471 1.00 93.94 93 ALA A C 1
ATOM 747 O O . ALA A 1 93 ? 10.234 10.079 -12.948 1.00 93.94 93 ALA A O 1
ATOM 748 N N . ASN A 1 94 ? 11.914 11.377 -13.670 1.00 95.00 94 ASN A N 1
ATOM 749 C CA . ASN A 1 94 ? 12.975 10.431 -13.323 1.00 95.00 94 ASN A CA 1
ATOM 750 C C . ASN A 1 94 ? 13.094 10.304 -11.800 1.00 95.00 94 ASN A C 1
ATOM 752 O O . ASN A 1 94 ? 13.232 9.199 -11.273 1.00 95.00 94 ASN A O 1
ATOM 756 N N . TRP A 1 95 ? 12.981 11.428 -11.087 1.00 95.88 95 TRP A N 1
ATOM 757 C CA . TRP A 1 95 ? 12.935 11.439 -9.628 1.00 95.88 95 TRP A CA 1
ATOM 758 C C . TRP A 1 95 ? 11.692 10.740 -9.085 1.00 95.88 95 TRP A C 1
ATOM 760 O O . TRP A 1 95 ? 11.826 9.893 -8.208 1.00 95.88 95 TRP A O 1
ATOM 770 N N . MET A 1 96 ? 10.505 11.008 -9.633 1.00 95.81 96 MET A N 1
ATOM 771 C CA . MET A 1 96 ? 9.268 10.324 -9.237 1.00 95.81 96 MET A CA 1
ATOM 772 C C . MET A 1 96 ? 9.364 8.810 -9.441 1.00 95.81 96 MET A C 1
ATOM 774 O O . MET A 1 96 ? 8.956 8.051 -8.566 1.00 95.81 96 MET A O 1
ATOM 778 N N . TYR A 1 97 ? 9.963 8.365 -10.549 1.00 94.06 97 TYR A N 1
ATOM 779 C CA . TYR A 1 97 ? 10.219 6.948 -10.806 1.00 94.06 97 TYR A CA 1
A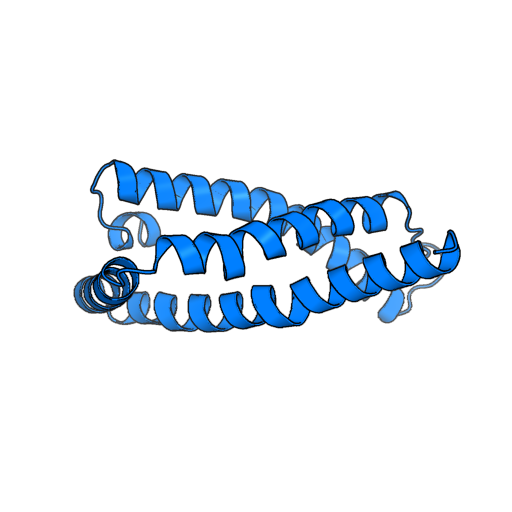TOM 780 C C . TYR A 1 97 ? 11.098 6.303 -9.722 1.00 94.06 97 TYR A C 1
ATOM 782 O O . TYR A 1 97 ? 10.798 5.200 -9.258 1.00 94.06 97 TYR A O 1
ATOM 790 N N . VAL A 1 98 ? 12.170 6.979 -9.293 1.00 95.19 98 VAL A N 1
ATOM 791 C CA . VAL A 1 98 ? 13.045 6.481 -8.217 1.00 95.19 98 VAL A CA 1
ATOM 792 C C . VAL A 1 98 ? 12.330 6.521 -6.868 1.00 95.19 98 VAL A C 1
ATOM 794 O O . VAL A 1 98 ? 12.343 5.525 -6.145 1.00 95.19 98 VAL A O 1
ATOM 797 N N . LEU A 1 99 ? 11.670 7.635 -6.545 1.00 96.44 99 LEU A N 1
ATOM 798 C CA . LEU A 1 99 ? 10.974 7.826 -5.276 1.00 96.44 99 LEU A CA 1
ATOM 799 C C . LEU A 1 99 ? 9.854 6.807 -5.087 1.00 96.44 99 LEU A C 1
ATOM 801 O O . LEU A 1 99 ? 9.787 6.211 -4.023 1.00 96.44 99 LEU A O 1
ATOM 805 N N . GLN A 1 100 ? 9.047 6.526 -6.114 1.00 96.19 100 GLN A N 1
ATOM 806 C CA . GLN A 1 100 ? 7.989 5.512 -6.044 1.00 96.19 100 GLN A CA 1
ATOM 807 C C . GLN A 1 100 ? 8.536 4.124 -5.671 1.00 96.19 100 GLN A C 1
ATOM 809 O O . GLN A 1 100 ? 7.899 3.367 -4.940 1.00 96.19 100 GLN A O 1
ATOM 814 N N . ARG A 1 101 ? 9.724 3.770 -6.168 1.00 95.88 101 ARG A N 1
ATOM 815 C CA . ARG A 1 101 ? 10.358 2.477 -5.878 1.00 95.88 101 ARG A CA 1
ATOM 816 C C . ARG A 1 101 ? 10.979 2.452 -4.492 1.00 95.88 101 ARG A C 1
ATOM 818 O O . ARG A 1 101 ? 10.815 1.466 -3.780 1.00 95.88 101 ARG A O 1
ATOM 825 N N . ALA A 1 102 ? 11.655 3.533 -4.114 1.00 96.19 102 ALA A N 1
ATOM 826 C CA . ALA A 1 102 ? 12.242 3.674 -2.791 1.00 96.19 102 ALA A CA 1
ATOM 827 C C . ALA A 1 102 ? 11.160 3.637 -1.700 1.00 96.19 102 ALA A C 1
ATOM 829 O O . ALA A 1 102 ? 11.279 2.870 -0.745 1.00 96.19 102 ALA A O 1
ATOM 830 N N . THR A 1 103 ? 10.069 4.392 -1.867 1.00 97.44 103 THR A N 1
ATOM 831 C CA . THR A 1 103 ? 8.942 4.374 -0.927 1.00 97.44 103 THR A CA 1
ATOM 832 C C . THR A 1 103 ? 8.201 3.046 -0.955 1.00 97.44 103 THR A C 1
ATOM 834 O O . THR A 1 103 ? 7.821 2.567 0.104 1.00 97.44 103 THR A O 1
ATOM 837 N N . GLY A 1 104 ? 8.058 2.400 -2.116 1.00 96.62 104 GLY A N 1
ATOM 838 C CA . GLY A 1 104 ? 7.502 1.048 -2.208 1.00 96.62 104 GLY A CA 1
ATOM 839 C C . GLY A 1 104 ? 8.316 0.009 -1.426 1.00 96.62 104 GLY A C 1
ATOM 840 O O . GLY A 1 104 ? 7.739 -0.795 -0.697 1.00 96.62 104 GLY A O 1
ATOM 841 N N . ALA A 1 105 ? 9.650 0.049 -1.520 1.00 97.00 105 ALA A N 1
ATOM 842 C CA . ALA A 1 105 ? 10.530 -0.833 -0.749 1.00 97.00 105 ALA A CA 1
ATOM 843 C C . ALA A 1 105 ? 10.434 -0.559 0.758 1.00 97.00 105 ALA A C 1
ATOM 845 O O . ALA A 1 105 ? 10.306 -1.495 1.542 1.00 97.00 105 ALA A O 1
ATOM 846 N N . LEU A 1 106 ? 10.443 0.714 1.164 1.00 97.69 106 LEU A N 1
ATOM 847 C CA . LEU A 1 106 ? 10.253 1.107 2.562 1.00 97.69 106 LEU A CA 1
ATOM 848 C C . LEU A 1 106 ? 8.894 0.630 3.093 1.00 97.69 106 LEU A C 1
ATOM 850 O O . LEU A 1 106 ? 8.830 0.005 4.153 1.00 97.69 106 LEU A O 1
ATOM 854 N N . LEU A 1 107 ? 7.819 0.876 2.339 1.00 96.38 107 LEU A N 1
ATOM 855 C CA . LEU A 1 107 ? 6.463 0.465 2.699 1.00 96.38 107 LEU A CA 1
ATOM 856 C C . LEU A 1 107 ? 6.337 -1.048 2.823 1.00 96.38 107 LEU A C 1
ATOM 858 O O . LEU A 1 107 ? 5.624 -1.505 3.702 1.00 96.38 107 LEU A O 1
ATOM 862 N N . PHE A 1 108 ? 7.034 -1.834 2.004 1.00 96.62 108 PHE A N 1
ATOM 863 C CA . PHE A 1 108 ? 7.016 -3.289 2.131 1.00 96.62 108 PHE A CA 1
ATOM 864 C C . PHE A 1 108 ? 7.469 -3.755 3.524 1.00 96.62 108 PHE A C 1
ATOM 866 O O . PHE A 1 108 ? 6.755 -4.516 4.179 1.00 96.62 108 PHE A O 1
ATOM 873 N N . PHE A 1 109 ? 8.611 -3.260 4.010 1.00 96.31 109 PHE A N 1
ATOM 874 C CA . PHE A 1 109 ? 9.095 -3.603 5.352 1.00 96.31 109 PHE A CA 1
ATOM 875 C C . PHE A 1 109 ? 8.186 -3.044 6.449 1.00 96.31 109 PHE A C 1
ATOM 877 O O . PHE A 1 109 ? 7.908 -3.736 7.428 1.00 96.31 109 PHE A O 1
ATOM 884 N N . TYR A 1 110 ? 7.674 -1.824 6.261 1.00 96.00 110 TYR A N 1
ATOM 885 C CA . TYR A 1 110 ? 6.706 -1.236 7.183 1.00 96.00 110 TYR A CA 1
ATOM 886 C C . TYR A 1 110 ? 5.418 -2.063 7.273 1.00 96.00 110 TYR A C 1
ATOM 888 O O . TYR A 1 110 ? 4.939 -2.294 8.374 1.00 96.00 110 TYR A O 1
ATOM 896 N N . ILE A 1 111 ? 4.876 -2.554 6.155 1.00 95.25 111 ILE A N 1
ATOM 897 C CA . ILE A 1 111 ? 3.657 -3.376 6.127 1.00 95.25 111 ILE A CA 1
ATOM 898 C C . ILE A 1 111 ? 3.876 -4.690 6.876 1.00 95.25 111 ILE A C 1
ATOM 900 O O . ILE A 1 111 ? 2.988 -5.103 7.616 1.00 95.25 111 ILE A O 1
ATOM 904 N N . ILE A 1 112 ? 5.044 -5.328 6.736 1.00 94.56 112 ILE A N 1
ATOM 905 C CA . ILE A 1 112 ? 5.372 -6.530 7.518 1.00 94.56 112 ILE A CA 1
ATOM 906 C C . ILE A 1 112 ? 5.296 -6.206 9.010 1.00 94.56 112 ILE A C 1
ATOM 908 O O . ILE A 1 112 ? 4.528 -6.841 9.727 1.00 94.56 112 ILE A O 1
ATOM 912 N N . PHE A 1 113 ? 6.033 -5.184 9.454 1.00 93.75 113 PHE A N 1
ATOM 913 C CA . PHE A 1 113 ? 6.016 -4.737 10.846 1.00 93.75 113 PHE A CA 1
ATOM 914 C C . PHE A 1 113 ? 4.591 -4.411 11.326 1.00 93.75 113 PHE A C 1
ATOM 916 O O . PHE A 1 113 ? 4.140 -4.939 12.346 1.00 93.75 113 PHE A O 1
ATOM 923 N N . HIS A 1 114 ? 3.869 -3.597 10.556 1.00 91.75 114 HIS A N 1
ATOM 924 C CA . HIS A 1 114 ? 2.514 -3.142 10.836 1.00 91.75 114 HIS A CA 1
ATOM 925 C C . HIS A 1 114 ? 1.566 -4.329 11.015 1.00 91.75 114 HIS A C 1
ATOM 927 O O . HIS A 1 114 ? 0.976 -4.484 12.080 1.00 91.75 114 HIS A O 1
ATOM 933 N N . VAL A 1 115 ? 1.489 -5.224 10.028 1.00 90.94 115 VAL A N 1
ATOM 934 C CA . VAL A 1 115 ? 0.578 -6.372 10.067 1.00 90.94 115 VAL A CA 1
ATOM 935 C C . VAL A 1 115 ? 0.944 -7.337 11.188 1.00 90.94 115 VAL A C 1
ATOM 937 O O . VAL A 1 115 ? 0.040 -7.794 11.884 1.00 90.94 115 VAL A O 1
ATOM 940 N N . THR A 1 116 ? 2.232 -7.621 11.420 1.00 89.25 116 THR A N 1
ATOM 941 C CA . THR A 1 116 ? 2.635 -8.497 12.535 1.00 89.25 116 THR A CA 1
ATOM 942 C C . THR A 1 116 ? 2.268 -7.910 13.893 1.00 89.25 116 THR A C 1
ATOM 944 O O . THR A 1 116 ? 1.814 -8.646 14.766 1.00 89.25 116 THR A O 1
ATOM 947 N N . THR A 1 117 ? 2.391 -6.591 14.052 1.00 86.88 117 THR A N 1
ATOM 948 C CA . THR A 1 117 ? 2.025 -5.899 15.291 1.00 86.88 117 THR A CA 1
ATOM 949 C C . THR A 1 117 ? 0.515 -5.942 15.484 1.00 86.88 117 THR A C 1
ATOM 951 O O . THR A 1 117 ? 0.044 -6.431 16.504 1.00 86.88 117 THR A O 1
ATOM 954 N N . THR A 1 118 ? -0.257 -5.551 14.468 1.00 85.00 118 THR A N 1
ATOM 955 C CA . THR A 1 118 ? -1.724 -5.598 14.484 1.00 85.00 118 THR A CA 1
ATOM 956 C C . THR A 1 118 ? -2.226 -7.020 14.765 1.00 85.00 118 THR A C 1
ATOM 958 O O . THR A 1 118 ? -3.011 -7.245 15.682 1.00 85.00 118 THR A O 1
ATOM 961 N N . TRP A 1 119 ? -1.761 -8.030 14.036 1.00 81.81 119 TRP A N 1
ATOM 962 C CA . TRP A 1 119 ? -2.190 -9.411 14.275 1.00 81.81 119 TRP A CA 1
ATOM 963 C C . TRP A 1 119 ? -1.783 -9.925 15.658 1.00 81.81 119 TRP A C 1
ATOM 965 O O . TRP A 1 119 ? -2.598 -10.580 16.306 1.00 81.81 119 TRP A O 1
ATOM 975 N N . GLY A 1 120 ? -0.584 -9.585 16.139 1.00 79.12 120 GLY A N 1
ATOM 976 C CA . GLY A 1 120 ? -0.153 -9.887 17.504 1.00 79.12 120 GLY A CA 1
ATOM 977 C C . GLY A 1 120 ? -1.093 -9.281 18.547 1.00 79.12 120 GLY A C 1
ATOM 978 O O . GLY A 1 120 ? -1.570 -9.987 19.433 1.00 79.12 120 GLY A O 1
ATOM 979 N N . THR A 1 121 ? -1.456 -8.008 18.397 1.00 77.69 121 THR A N 1
ATOM 980 C CA . THR A 1 121 ? -2.424 -7.325 19.267 1.00 77.69 121 THR A CA 1
ATOM 981 C C . THR A 1 121 ? -3.791 -8.019 19.264 1.00 77.69 121 THR A C 1
ATOM 983 O O . THR A 1 121 ? -4.331 -8.275 20.340 1.00 77.69 121 THR A O 1
ATOM 986 N N . ARG A 1 122 ? -4.313 -8.426 18.088 1.00 76.06 122 ARG A N 1
ATOM 987 C CA . ARG A 1 122 ? -5.564 -9.219 17.988 1.00 76.06 122 ARG A CA 1
ATOM 988 C C . ARG A 1 122 ? -5.437 -10.551 18.731 1.00 76.06 122 ARG A C 1
ATOM 990 O O . ARG A 1 122 ? -6.341 -10.923 19.470 1.00 76.06 122 ARG A O 1
ATOM 997 N N . ALA A 1 123 ? -4.329 -11.266 18.533 1.00 73.69 123 ALA A N 1
ATOM 998 C CA . ALA A 1 123 ? -4.113 -12.598 19.097 1.00 73.69 123 ALA A CA 1
ATOM 999 C C . ALA A 1 123 ? -3.946 -12.587 20.625 1.00 73.69 123 ALA A C 1
ATOM 1001 O O . ALA A 1 123 ? -4.347 -13.539 21.292 1.00 73.69 123 ALA A O 1
ATOM 1002 N N . HIS A 1 124 ? -3.381 -11.514 21.182 1.00 70.50 124 HIS A N 1
ATOM 1003 C CA . HIS A 1 124 ? -3.152 -11.361 22.620 1.00 70.50 124 HIS A CA 1
ATOM 1004 C C . HIS A 1 124 ? -4.286 -10.628 23.356 1.00 70.50 124 HIS A C 1
ATOM 1006 O O . HIS A 1 124 ? -4.177 -10.408 24.560 1.00 70.50 124 HIS A O 1
ATOM 1012 N N . GLY A 1 125 ? -5.370 -10.261 22.660 1.00 63.56 125 GLY A N 1
ATOM 1013 C CA . GLY A 1 125 ? -6.535 -9.599 23.259 1.00 63.56 125 GLY A CA 1
ATOM 1014 C C . GLY A 1 125 ? -6.262 -8.181 23.771 1.00 63.56 125 GLY A C 1
ATOM 1015 O O . GLY A 1 125 ? -7.062 -7.644 24.533 1.00 63.56 125 GLY A O 1
ATOM 1016 N N . ALA A 1 126 ? -5.138 -7.579 23.373 1.00 65.94 126 ALA A N 1
ATOM 1017 C CA . ALA A 1 126 ? -4.836 -6.190 23.681 1.00 65.94 126 ALA A CA 1
ATOM 1018 C C . ALA A 1 126 ? -5.673 -5.273 22.779 1.00 65.94 126 ALA A C 1
ATOM 1020 O O . ALA A 1 126 ? -5.914 -5.581 21.608 1.00 65.94 126 ALA A O 1
ATOM 1021 N N . GLU A 1 127 ? -6.121 -4.1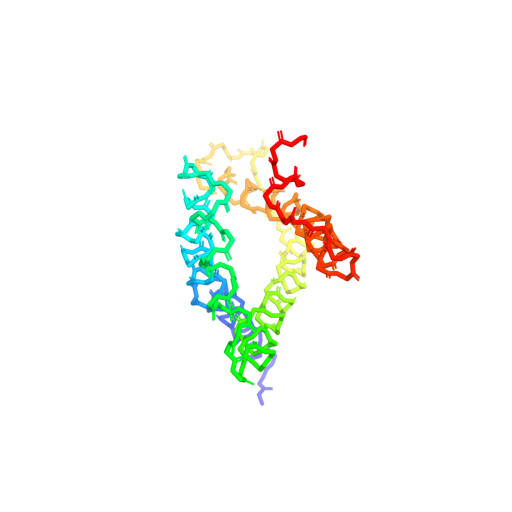34 23.304 1.00 71.12 127 GLU A N 1
ATOM 1022 C CA . GLU A 1 127 ? -6.846 -3.181 22.474 1.00 71.12 127 GLU A CA 1
ATOM 1023 C C . GLU A 1 127 ? -5.895 -2.462 21.522 1.00 71.12 127 GLU A C 1
ATOM 1025 O O . GLU A 1 127 ? -4.893 -1.873 21.920 1.00 71.12 127 GLU A O 1
ATOM 1030 N N . MET A 1 128 ? -6.253 -2.476 20.238 1.00 76.88 128 MET A N 1
ATOM 1031 C CA . MET A 1 128 ? -5.505 -1.805 19.172 1.00 76.88 128 MET A CA 1
ATOM 1032 C C . MET A 1 128 ? -5.258 -0.328 19.441 1.00 76.88 128 MET A C 1
ATOM 1034 O O . MET A 1 128 ? -4.223 0.196 19.048 1.00 76.88 128 MET A O 1
ATOM 1038 N N . TYR A 1 129 ? -6.206 0.333 20.103 1.00 77.31 129 TYR A N 1
ATOM 1039 C CA . TYR A 1 129 ? -6.069 1.731 20.477 1.00 77.31 129 TYR A CA 1
ATOM 1040 C C . TYR A 1 129 ? -4.832 1.969 21.346 1.00 77.31 129 TYR A C 1
ATOM 1042 O O . TYR A 1 129 ? -4.095 2.917 21.102 1.00 77.31 129 TYR A O 1
ATOM 1050 N N . ASP A 1 130 ? -4.560 1.078 22.300 1.00 77.69 130 ASP A N 1
ATOM 1051 C CA . ASP A 1 130 ? -3.427 1.237 23.208 1.00 77.69 130 ASP A CA 1
ATOM 1052 C C . ASP A 1 130 ? -2.111 1.125 22.437 1.00 77.69 130 ASP A C 1
ATOM 1054 O O . ASP A 1 130 ? -1.230 1.961 22.575 1.00 77.69 130 ASP A O 1
ATOM 1058 N N . VAL A 1 131 ? -2.005 0.174 21.514 1.00 73.31 131 VAL A N 1
ATOM 1059 C CA . VAL A 1 131 ? -0.785 -0.017 20.712 1.00 73.31 131 VAL A CA 1
ATOM 1060 C C . VAL A 1 131 ? -0.523 1.133 19.727 1.00 73.31 131 VAL A C 1
ATOM 1062 O O . VAL A 1 131 ? 0.611 1.329 19.309 1.00 73.31 131 VAL A O 1
ATOM 1065 N N . MET A 1 132 ? -1.544 1.904 19.343 1.00 71.00 132 MET A N 1
ATOM 1066 C CA . MET A 1 132 ? -1.379 3.061 18.451 1.00 71.00 132 MET A CA 1
ATOM 1067 C C . MET A 1 132 ? -1.013 4.360 19.178 1.00 71.00 132 MET A C 1
ATOM 1069 O O . MET A 1 132 ? -0.542 5.296 18.532 1.00 71.00 132 MET A O 1
ATOM 1073 N N . VAL A 1 133 ? -1.296 4.451 20.478 1.00 66.56 133 VAL A N 1
ATOM 1074 C CA . VAL A 1 133 ? -1.179 5.694 21.262 1.00 66.56 133 VAL A CA 1
ATOM 1075 C C . VAL A 1 133 ? 0.054 5.687 22.182 1.00 66.56 133 VAL A C 1
ATOM 1077 O O . VAL A 1 133 ? 0.393 6.730 22.743 1.00 66.56 133 VAL A O 1
ATOM 1080 N N . TYR A 1 134 ? 0.757 4.554 22.291 1.00 48.09 134 TYR A N 1
ATOM 1081 C CA . TYR A 1 134 ? 2.001 4.399 23.055 1.00 48.09 134 TYR A CA 1
ATOM 1082 C C . TYR A 1 134 ? 3.246 4.274 22.173 1.00 48.09 134 TYR A C 1
ATOM 1084 O O . TYR A 1 134 ? 3.168 3.641 21.098 1.00 48.09 134 TYR A O 1
#

Secondary structure (DSSP, 8-state):
--HHHHHHHHHHHHHHHIIIIIHHHHHHHHHHHGGGGG-HHHHHHHHHHHHT-TTHHHHIIIIIIHHHHHHHHHHHHHHHT----TTT---HHHHHHHHHHHHHHHHHHHHHHHHHHHHHHHHTT--HHHHHH-

pLDDT: mean 91.04, std 8.21, range [48.09, 98.25]

Foldseek 3Di:
DDPVVVVVVLVVLLVCLVCPLVVVVVVVVVVLVVLLVVPQVSSVVSVCVLVVDPCNVVCCVVRPVVSVVSNLVVLVVCVVPDDQDCVPDVDPVSVVVVVVSVVSVVVVVVVVVVVVVVVVCVVVVHRPSVVVVD

Radius of gyration: 18.4 Å; chains: 1; bounding box: 42×32×50 Å

Sequence (134 aa):
MTPDERHFILRRLHSLTGIVPVGLFLLQHIYHNAYAIQGREAFGRITAELQGLPVAMALEIGLIWIPILYHALYGFYVMFTGKSNTAHYGFMANWMYVLQRATGALLFFYIIFHVTTTWGTRAHGAEMYDVMVY